Protein AF-A0A662I907-F1 (afdb_monomer)

Structure (mmCIF, N/CA/C/O backbone):
data_AF-A0A662I907-F1
#
_entry.id   AF-A0A662I907-F1
#
loop_
_atom_site.group_PDB
_atom_site.id
_atom_site.type_symbol
_atom_site.label_atom_id
_atom_site.label_alt_id
_atom_site.label_comp_id
_atom_site.label_asym_id
_atom_site.labe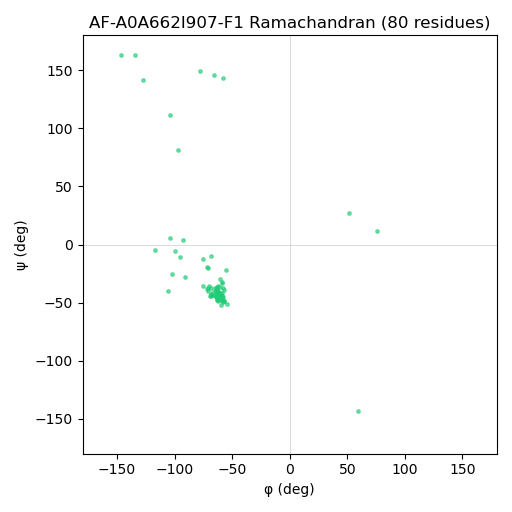l_entity_id
_atom_site.label_seq_id
_atom_site.pdbx_PDB_ins_code
_atom_site.Cartn_x
_atom_site.Cartn_y
_atom_site.Cartn_z
_atom_site.occupancy
_atom_site.B_iso_or_equiv
_atom_site.auth_seq_id
_atom_site.auth_comp_id
_atom_site.auth_asym_id
_atom_site.auth_atom_id
_atom_site.pdbx_PDB_model_num
ATOM 1 N N . LEU A 1 1 ? -3.002 11.647 -1.188 1.00 51.66 1 LEU A N 1
ATOM 2 C CA . LEU A 1 1 ? -1.633 11.204 -0.841 1.00 51.66 1 LEU A CA 1
ATOM 3 C C . LEU A 1 1 ? -0.753 11.506 -2.043 1.00 51.66 1 LEU A C 1
ATOM 5 O O . LEU A 1 1 ? -1.031 10.960 -3.099 1.00 51.66 1 LEU A O 1
ATOM 9 N N . GLU A 1 2 ? 0.227 12.400 -1.914 1.00 54.81 2 GLU A N 1
ATOM 10 C CA . GLU A 1 2 ? 1.243 12.628 -2.952 1.00 54.81 2 GLU A CA 1
ATOM 11 C C . GLU A 1 2 ? 2.541 11.967 -2.481 1.00 54.81 2 GLU A C 1
ATOM 13 O O . GLU A 1 2 ? 3.113 12.385 -1.477 1.00 54.81 2 GLU A O 1
ATOM 18 N N . ALA A 1 3 ? 2.964 10.897 -3.152 1.00 60.84 3 ALA A N 1
ATOM 19 C CA . ALA A 1 3 ? 4.236 10.222 -2.909 1.00 60.84 3 ALA A CA 1
ATOM 20 C C . ALA A 1 3 ? 4.990 10.108 -4.237 1.00 60.84 3 ALA A C 1
ATOM 22 O O . ALA A 1 3 ? 4.375 9.878 -5.279 1.00 60.84 3 ALA A O 1
ATOM 23 N N . ARG A 1 4 ? 6.311 10.288 -4.197 1.00 73.94 4 ARG A N 1
ATOM 24 C CA . ARG A 1 4 ? 7.215 10.255 -5.358 1.00 73.94 4 ARG A CA 1
ATOM 25 C C . ARG A 1 4 ? 8.243 9.125 -5.275 1.00 73.94 4 ARG A C 1
ATOM 27 O O . ARG A 1 4 ? 8.991 8.912 -6.220 1.00 73.94 4 ARG A O 1
ATOM 34 N N . SER A 1 5 ? 8.280 8.390 -4.163 1.00 83.25 5 SER A N 1
ATOM 35 C CA . SER A 1 5 ? 9.120 7.203 -3.973 1.00 83.25 5 SER A CA 1
ATOM 36 C C . SER A 1 5 ? 8.438 6.165 -3.077 1.00 83.25 5 SER A C 1
ATOM 38 O O . SER A 1 5 ? 7.507 6.488 -2.334 1.00 83.25 5 SER A O 1
ATOM 40 N N . GLY A 1 6 ? 8.924 4.917 -3.097 1.00 85.25 6 GLY A N 1
ATOM 41 C CA . GLY A 1 6 ? 8.416 3.852 -2.222 1.00 85.25 6 GLY A CA 1
ATOM 42 C C . GLY A 1 6 ? 8.528 4.185 -0.728 1.00 85.25 6 GLY A C 1
ATOM 43 O O . GLY A 1 6 ? 7.603 3.915 0.035 1.00 85.25 6 GLY A O 1
ATOM 44 N N . LEU A 1 7 ? 9.607 4.857 -0.308 1.00 90.38 7 LEU A N 1
ATOM 45 C CA . LEU A 1 7 ? 9.788 5.290 1.085 1.00 90.38 7 LEU A CA 1
ATOM 46 C C . LEU A 1 7 ? 8.795 6.384 1.491 1.00 90.38 7 LEU A C 1
ATOM 48 O O . LEU A 1 7 ? 8.231 6.336 2.587 1.00 90.38 7 LEU A O 1
ATOM 52 N N . GLU A 1 8 ? 8.554 7.362 0.615 1.00 91.56 8 GLU A N 1
ATOM 53 C CA . GLU A 1 8 ? 7.526 8.377 0.853 1.00 91.56 8 GLU A CA 1
ATOM 54 C C . GLU A 1 8 ? 6.144 7.738 0.958 1.00 91.56 8 GLU A C 1
ATOM 56 O O . GLU A 1 8 ? 5.383 8.073 1.864 1.00 91.56 8 GLU A O 1
ATOM 61 N N . PHE A 1 9 ? 5.848 6.765 0.095 1.00 93.12 9 PHE A N 1
ATOM 62 C CA . PHE A 1 9 ? 4.572 6.064 0.105 1.00 93.12 9 PHE A CA 1
ATOM 63 C C . PHE A 1 9 ? 4.357 5.264 1.397 1.00 93.12 9 PHE A C 1
ATOM 65 O O . PHE A 1 9 ? 3.310 5.399 2.031 1.00 93.12 9 PHE A O 1
ATOM 72 N N . ILE A 1 10 ? 5.374 4.531 1.864 1.00 95.69 10 ILE A N 1
ATOM 73 C CA . ILE A 1 10 ? 5.360 3.836 3.163 1.00 95.69 10 ILE A CA 1
ATOM 74 C C . ILE A 1 10 ? 5.099 4.821 4.308 1.00 95.69 10 ILE A C 1
ATOM 76 O O . ILE A 1 10 ? 4.226 4.591 5.147 1.00 95.69 10 ILE A O 1
ATOM 80 N N . ASN A 1 11 ? 5.821 5.943 4.345 1.00 95.81 11 ASN A N 1
ATOM 81 C CA . ASN A 1 11 ? 5.646 6.958 5.386 1.00 95.81 11 ASN A CA 1
ATOM 82 C C . ASN A 1 11 ? 4.244 7.567 5.375 1.00 95.81 11 ASN A C 1
ATOM 84 O O . ASN A 1 11 ? 3.687 7.881 6.430 1.00 95.81 11 ASN A O 1
ATOM 88 N N . ALA A 1 12 ? 3.672 7.731 4.190 1.00 96.38 12 ALA A N 1
ATOM 89 C CA . ALA A 1 12 ? 2.340 8.267 4.028 1.00 96.38 12 ALA A CA 1
ATOM 90 C C . ALA A 1 12 ? 1.268 7.249 4.474 1.00 96.38 12 ALA A C 1
ATOM 92 O O . ALA A 1 12 ? 0.336 7.621 5.192 1.00 96.38 12 ALA A O 1
ATOM 93 N N . ILE A 1 13 ? 1.464 5.955 4.188 1.00 97.06 13 ILE A N 1
ATOM 94 C CA . ILE A 1 13 ? 0.629 4.859 4.706 1.00 97.06 13 ILE A CA 1
ATOM 95 C C . ILE A 1 13 ? 0.712 4.762 6.226 1.00 97.06 13 ILE A C 1
ATOM 97 O O . ILE A 1 13 ? -0.315 4.539 6.852 1.00 97.06 13 ILE A O 1
ATOM 101 N N . LYS A 1 14 ? 1.874 4.973 6.858 1.00 97.31 14 LYS A N 1
ATOM 102 C CA . LYS A 1 14 ? 2.000 4.951 8.332 1.00 97.31 14 LYS A CA 1
ATOM 103 C C . LYS A 1 14 ? 1.143 6.016 9.027 1.00 97.31 14 LYS A C 1
ATOM 105 O O . LYS A 1 14 ? 0.712 5.801 10.153 1.00 97.31 14 LYS A O 1
ATOM 110 N N . LYS A 1 15 ? 0.892 7.151 8.367 1.00 97.19 15 LYS A N 1
ATOM 111 C CA . LYS A 1 15 ? 0.227 8.325 8.963 1.00 97.19 15 LYS A CA 1
ATOM 112 C C . LYS A 1 15 ? -1.245 8.469 8.581 1.00 97.19 15 LYS A C 1
ATOM 114 O O . LYS A 1 15 ? -1.998 9.111 9.306 1.00 97.19 15 LYS A O 1
ATOM 119 N N . ALA A 1 16 ? -1.657 7.929 7.435 1.00 97.50 16 ALA A N 1
ATOM 120 C CA . ALA A 1 16 ? -3.010 8.128 6.925 1.00 97.50 16 ALA A CA 1
ATOM 121 C C . ALA A 1 16 ? -4.075 7.468 7.828 1.00 97.50 16 ALA A C 1
ATOM 123 O O . ALA A 1 16 ? -3.838 6.384 8.364 1.00 97.50 16 ALA A O 1
ATOM 124 N N . PRO A 1 17 ? -5.277 8.046 7.977 1.00 98.25 17 PRO A N 1
ATOM 125 C CA . PRO A 1 17 ? -6.394 7.355 8.621 1.00 98.25 17 PRO A CA 1
ATOM 126 C C . PRO A 1 17 ? -6.731 6.046 7.897 1.00 98.25 17 PRO A C 1
ATOM 128 O O . PRO A 1 17 ? -6.698 6.001 6.667 1.00 98.25 17 PRO A O 1
ATOM 131 N N . ALA A 1 18 ? -7.106 4.996 8.635 1.00 97.81 18 ALA A N 1
ATOM 132 C CA . ALA A 1 18 ? -7.393 3.687 8.039 1.00 97.81 18 ALA A CA 1
ATOM 133 C C . ALA A 1 18 ? -8.497 3.749 6.965 1.00 97.81 18 ALA A C 1
ATOM 135 O O . ALA A 1 18 ? -8.337 3.182 5.889 1.00 97.81 18 ALA A O 1
ATOM 136 N N . ALA A 1 19 ? -9.543 4.551 7.189 1.00 97.81 19 ALA A N 1
ATOM 137 C CA . ALA A 1 19 ? -10.608 4.774 6.209 1.00 97.81 19 ALA A CA 1
ATOM 138 C C . ALA A 1 19 ? -10.096 5.345 4.869 1.00 97.81 19 ALA A C 1
ATOM 140 O O . ALA A 1 19 ? -10.619 5.013 3.809 1.00 97.81 19 ALA A O 1
ATOM 141 N N . SER A 1 20 ? -9.046 6.176 4.892 1.00 98.25 20 SER A N 1
ATOM 142 C CA . SER A 1 20 ? -8.425 6.687 3.664 1.00 98.25 20 SER A CA 1
ATOM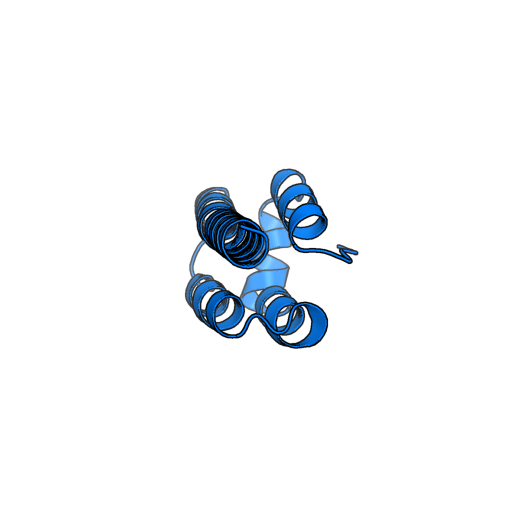 143 C C . SER A 1 20 ? -7.663 5.586 2.922 1.00 98.25 20 SER A C 1
ATOM 145 O O . SER A 1 20 ? -7.722 5.531 1.695 1.00 98.25 20 SER A O 1
ATOM 147 N N . LEU A 1 21 ? -6.995 4.685 3.651 1.00 98.44 21 LEU A N 1
ATOM 148 C CA . LEU A 1 21 ? -6.330 3.524 3.054 1.00 98.44 21 LEU A CA 1
ATOM 149 C C . LEU A 1 21 ? -7.350 2.600 2.385 1.00 98.44 21 LEU A C 1
ATOM 151 O O . LEU A 1 21 ? -7.172 2.231 1.230 1.00 98.44 21 LEU A O 1
ATOM 155 N N . GLU A 1 22 ? -8.444 2.280 3.074 1.00 98.38 22 GLU A N 1
ATOM 156 C CA . GLU A 1 22 ? -9.529 1.450 2.536 1.00 98.38 22 GLU A CA 1
ATOM 157 C C . GLU A 1 22 ? -10.146 2.061 1.274 1.00 98.38 22 GLU A C 1
ATOM 159 O O . GLU A 1 22 ? -10.341 1.371 0.270 1.00 98.38 22 GLU A O 1
ATOM 164 N N . TYR A 1 23 ? -10.405 3.371 1.298 1.00 98.00 23 TYR A N 1
ATOM 165 C CA . TYR A 1 23 ? -10.932 4.103 0.151 1.00 98.00 23 TYR A CA 1
ATOM 166 C C . TYR A 1 23 ? -10.035 3.959 -1.086 1.00 98.00 23 TYR A C 1
ATOM 168 O O . TYR A 1 23 ? -10.514 3.621 -2.166 1.00 98.00 23 TYR A O 1
ATOM 176 N N . HIS A 1 24 ? -8.727 4.162 -0.939 1.00 98.25 24 HIS A N 1
ATOM 177 C CA . HIS A 1 24 ? -7.808 4.078 -2.072 1.00 98.25 24 HIS A CA 1
ATOM 178 C C . HIS A 1 24 ? -7.522 2.637 -2.517 1.00 98.25 24 HIS A C 1
ATOM 180 O O . HIS A 1 24 ? -7.393 2.379 -3.715 1.00 98.25 24 HIS A O 1
ATOM 186 N N . VAL A 1 25 ? -7.449 1.681 -1.586 1.00 98.12 25 VAL A N 1
ATOM 187 C CA . VAL A 1 25 ? -7.231 0.262 -1.912 1.00 98.12 25 VAL A CA 1
ATOM 188 C C . VAL A 1 25 ? -8.442 -0.325 -2.632 1.00 98.12 25 VAL A C 1
ATOM 190 O O . VAL A 1 25 ? -8.273 -0.982 -3.658 1.00 98.12 25 VAL A O 1
ATOM 193 N N . SER A 1 26 ? -9.663 -0.045 -2.164 1.00 97.31 26 SER A N 1
ATOM 19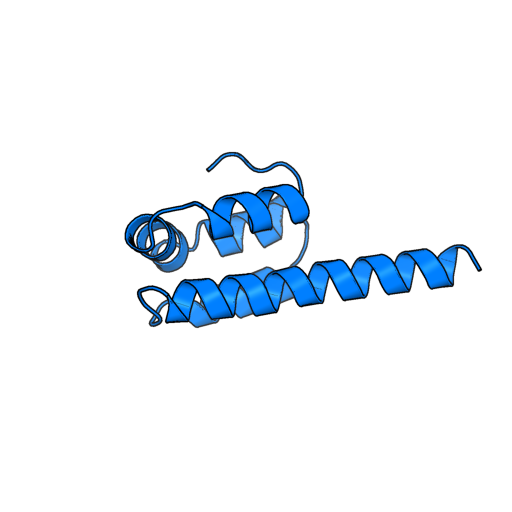4 C CA . SER A 1 26 ? -10.894 -0.534 -2.808 1.00 97.31 26 SER A CA 1
ATOM 195 C C . SER A 1 26 ? -11.038 -0.043 -4.253 1.00 97.31 26 SER A C 1
ATOM 197 O O . SER A 1 26 ? -11.440 -0.809 -5.129 1.00 97.31 26 SER A O 1
ATOM 199 N N . ARG A 1 27 ? -10.625 1.200 -4.532 1.00 97.50 27 ARG A N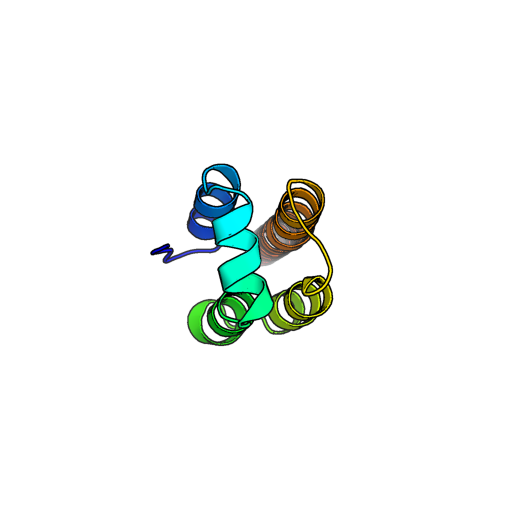 1
ATOM 200 C CA . ARG A 1 27 ? -10.589 1.779 -5.885 1.00 97.50 27 ARG A CA 1
ATOM 201 C C . ARG A 1 27 ? -9.437 1.276 -6.757 1.00 97.50 27 ARG A C 1
ATOM 203 O O . ARG A 1 27 ? -9.451 1.507 -7.963 1.00 97.50 27 ARG A O 1
ATOM 210 N N . GLY A 1 28 ? -8.452 0.596 -6.171 1.00 97.69 28 GLY A N 1
ATOM 211 C CA . GLY A 1 28 ? -7.238 0.173 -6.867 1.00 97.69 28 GLY A CA 1
ATOM 212 C C . GLY A 1 28 ? -6.232 1.301 -7.111 1.00 97.69 28 GLY A C 1
ATOM 213 O O . GLY A 1 28 ? -5.267 1.089 -7.841 1.00 97.69 28 GLY A O 1
ATOM 214 N N . ASP A 1 29 ? -6.407 2.474 -6.491 1.00 97.94 29 ASP A N 1
ATOM 215 C CA . ASP A 1 29 ? -5.536 3.639 -6.697 1.00 97.94 29 ASP A CA 1
ATOM 216 C C . ASP A 1 29 ? -4.080 3.314 -6.326 1.00 97.94 29 ASP A C 1
ATOM 218 O O . ASP A 1 29 ? -3.150 3.662 -7.050 1.00 97.94 29 ASP A O 1
ATOM 222 N N . PHE A 1 30 ? -3.876 2.604 -5.211 1.00 97.75 30 PHE A N 1
ATOM 223 C CA . PHE A 1 30 ? -2.538 2.230 -4.743 1.00 97.75 30 PHE A CA 1
ATOM 224 C C . PHE A 1 30 ? -1.858 1.229 -5.674 1.00 97.75 30 PHE A C 1
ATOM 226 O O . PHE A 1 30 ? -0.689 1.400 -6.004 1.00 97.75 30 PHE A O 1
ATOM 233 N N . ALA A 1 31 ? -2.590 0.216 -6.139 1.00 97.88 31 ALA A N 1
ATOM 234 C CA . ALA A 1 31 ? -2.056 -0.750 -7.090 1.00 97.88 31 ALA A CA 1
ATOM 235 C C . ALA A 1 31 ? -1.700 -0.093 -8.429 1.00 97.88 31 ALA A C 1
ATOM 237 O O . ALA A 1 31 ? -0.634 -0.352 -8.985 1.00 97.88 31 ALA A O 1
ATOM 238 N N . LYS A 1 32 ? -2.560 0.810 -8.914 1.00 97.44 32 LYS A N 1
ATOM 239 C CA . LYS A 1 32 ? -2.295 1.603 -10.113 1.00 97.44 32 LYS A CA 1
ATOM 240 C C . LYS A 1 32 ? -1.028 2.444 -9.955 1.00 97.44 32 LYS A C 1
ATOM 242 O O . LYS A 1 32 ? -0.168 2.403 -10.825 1.00 97.44 32 LYS A O 1
ATOM 247 N N . TRP A 1 33 ? -0.881 3.153 -8.835 1.00 95.94 33 TRP A N 1
ATOM 248 C CA . TRP A 1 33 ? 0.300 3.978 -8.577 1.00 95.94 33 TRP A CA 1
ATOM 249 C C . TRP A 1 33 ? 1.590 3.147 -8.524 1.00 95.94 33 TRP A C 1
ATOM 251 O O . TRP A 1 33 ? 2.576 3.519 -9.152 1.00 95.94 33 TRP A O 1
ATOM 261 N N . LEU A 1 34 ? 1.580 1.990 -7.852 1.00 96.06 34 LEU A N 1
ATOM 262 C CA . LEU A 1 34 ? 2.739 1.087 -7.814 1.00 96.06 34 LEU A CA 1
ATOM 263 C C . LEU A 1 34 ? 3.151 0.624 -9.216 1.00 96.06 34 LEU A C 1
ATOM 265 O O . LEU A 1 34 ? 4.335 0.622 -9.538 1.00 96.06 34 LEU A O 1
ATOM 269 N N . ARG A 1 35 ? 2.168 0.292 -10.057 1.00 96.69 35 ARG A N 1
ATOM 270 C CA . ARG A 1 35 ? 2.380 -0.156 -11.435 1.00 96.69 35 ARG A CA 1
ATOM 271 C C . ARG A 1 35 ? 2.891 0.953 -12.353 1.00 96.69 35 ARG A C 1
ATOM 273 O O . ARG A 1 35 ? 3.777 0.704 -13.156 1.00 96.69 35 ARG A O 1
ATOM 280 N N . GLU A 1 36 ? 2.313 2.148 -12.272 1.00 95.44 36 GLU A N 1
ATOM 281 C CA . GLU A 1 36 ? 2.572 3.230 -13.235 1.00 95.44 36 GLU A CA 1
ATOM 282 C C . GLU A 1 36 ? 3.717 4.159 -12.822 1.00 95.44 36 GLU A C 1
ATOM 284 O O . GLU A 1 36 ? 4.344 4.760 -13.686 1.00 95.44 36 GLU A O 1
ATOM 289 N N . VAL A 1 37 ? 3.981 4.305 -11.520 1.00 92.50 37 VAL A N 1
ATOM 290 C CA . VAL A 1 37 ? 4.987 5.251 -11.004 1.00 92.50 37 VAL A CA 1
ATOM 291 C C . VAL A 1 37 ? 6.250 4.543 -10.538 1.00 92.50 37 VAL A C 1
ATOM 293 O O . VAL A 1 37 ? 7.343 5.053 -10.762 1.00 92.50 37 VAL A O 1
ATOM 296 N N . LEU A 1 38 ? 6.119 3.388 -9.881 1.00 90.94 38 LEU A N 1
ATOM 297 C CA . LEU A 1 38 ? 7.277 2.608 -9.429 1.00 90.94 38 LEU A CA 1
ATOM 298 C C . LEU A 1 38 ? 7.622 1.444 -10.361 1.00 90.94 38 LEU A C 1
ATOM 300 O O . LEU A 1 38 ? 8.614 0.766 -10.109 1.00 90.94 38 LEU A O 1
ATOM 304 N N . GLU A 1 39 ? 6.804 1.195 -11.389 1.00 94.25 39 GLU A N 1
ATOM 305 C CA . GLU A 1 39 ? 6.927 0.036 -12.285 1.00 94.25 39 GLU A CA 1
ATOM 306 C C . GLU A 1 39 ? 7.010 -1.304 -11.519 1.00 94.25 39 GLU A C 1
ATOM 308 O O . GLU A 1 39 ? 7.561 -2.297 -11.992 1.00 94.25 39 GLU A O 1
ATOM 313 N N . ASP A 1 40 ? 6.424 -1.348 -10.315 1.00 95.25 40 ASP A N 1
ATOM 314 C CA . ASP A 1 40 ? 6.453 -2.498 -9.417 1.00 95.25 40 ASP A CA 1
ATOM 315 C C . ASP A 1 40 ? 5.167 -3.327 -9.564 1.00 95.25 40 ASP A C 1
ATOM 317 O O . ASP A 1 40 ? 4.206 -3.215 -8.794 1.00 95.25 40 ASP A O 1
ATOM 321 N N . TYR A 1 41 ? 5.150 -4.162 -10.603 1.00 96.56 41 TYR A N 1
ATOM 322 C CA . TYR A 1 41 ? 4.001 -4.992 -10.967 1.00 96.56 41 TYR A CA 1
ATOM 323 C C . TYR A 1 41 ? 3.637 -6.029 -9.896 1.00 96.56 41 TYR A C 1
ATOM 325 O O . TYR A 1 41 ? 2.452 -6.256 -9.648 1.00 96.56 41 TYR A O 1
ATOM 333 N N . ASP A 1 42 ? 4.625 -6.631 -9.233 1.00 95.88 42 ASP A N 1
ATOM 334 C CA . ASP A 1 42 ? 4.370 -7.630 -8.190 1.00 95.88 42 ASP A CA 1
ATOM 335 C C . ASP A 1 42 ? 3.720 -6.988 -6.962 1.00 95.88 42 ASP A C 1
ATOM 337 O O . ASP A 1 42 ? 2.765 -7.530 -6.402 1.00 95.88 42 ASP A O 1
ATOM 341 N N . ALA A 1 43 ? 4.215 -5.815 -6.546 1.00 96.88 43 ALA A N 1
ATOM 342 C CA . ALA A 1 43 ? 3.621 -5.074 -5.442 1.00 96.88 43 ALA A CA 1
ATOM 343 C C . ALA A 1 43 ? 2.197 -4.635 -5.786 1.00 96.88 43 ALA A C 1
ATOM 345 O O . ALA A 1 43 ? 1.308 -4.735 -4.941 1.00 96.88 43 ALA A O 1
ATOM 346 N N . ALA A 1 44 ? 1.962 -4.197 -7.027 1.00 98.00 44 ALA A N 1
ATOM 347 C CA . ALA A 1 44 ? 0.630 -3.840 -7.495 1.00 98.00 44 ALA A CA 1
ATOM 348 C C . ALA A 1 44 ? -0.351 -5.018 -7.368 1.00 98.00 44 ALA A C 1
ATOM 350 O O . ALA A 1 44 ? -1.412 -4.857 -6.766 1.00 98.00 44 ALA A O 1
ATOM 351 N N . VAL A 1 45 ? 0.020 -6.212 -7.847 1.00 98.25 45 VAL A N 1
ATOM 352 C CA . VAL A 1 45 ? -0.813 -7.426 -7.739 1.00 98.25 45 VAL A CA 1
ATOM 353 C C . VAL A 1 45 ? -1.061 -7.809 -6.279 1.00 98.25 45 VAL A C 1
ATOM 355 O O . VAL A 1 45 ? -2.197 -8.097 -5.899 1.00 98.25 45 VAL A O 1
ATOM 358 N N . ALA A 1 46 ? -0.027 -7.772 -5.437 1.00 98.00 46 ALA A N 1
ATOM 359 C CA . ALA A 1 46 ? -0.167 -8.089 -4.018 1.00 98.00 46 ALA A CA 1
ATOM 360 C C . ALA A 1 46 ? -1.129 -7.121 -3.304 1.00 98.00 46 ALA A C 1
ATOM 362 O O . ALA A 1 46 ? -1.958 -7.552 -2.504 1.00 98.00 46 ALA A O 1
ATOM 363 N N . VAL A 1 47 ? -1.06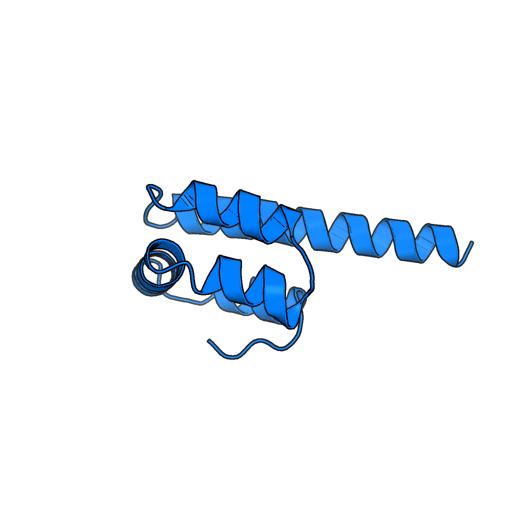2 -5.824 -3.627 1.00 97.94 47 VAL A N 1
ATOM 364 C CA . VAL A 1 47 ? -1.953 -4.799 -3.064 1.00 97.94 47 VAL A CA 1
ATOM 365 C C . VAL A 1 47 ? -3.389 -4.929 -3.583 1.00 97.94 47 VAL A C 1
ATOM 367 O O . VAL A 1 47 ? -4.323 -4.726 -2.806 1.00 97.94 47 VAL A O 1
ATOM 370 N N . GLU A 1 48 ? -3.607 -5.320 -4.844 1.00 97.44 48 GLU A N 1
ATOM 371 C CA . GLU A 1 48 ? -4.956 -5.608 -5.369 1.00 97.44 48 GLU A CA 1
ATOM 372 C C . GLU A 1 48 ? -5.660 -6.723 -4.583 1.00 97.44 48 GLU A C 1
ATOM 374 O O . GLU A 1 48 ? -6.878 -6.667 -4.401 1.00 97.44 48 GLU A O 1
ATOM 379 N N . GLY A 1 49 ? -4.903 -7.694 -4.063 1.00 97.50 49 GLY A N 1
ATOM 380 C CA . GLY A 1 49 ? -5.418 -8.773 -3.218 1.00 97.50 49 GLY A CA 1
ATOM 381 C C . GLY A 1 49 ? -5.911 -8.329 -1.835 1.00 97.50 49 GLY A C 1
ATOM 382 O O . GLY A 1 49 ? -6.547 -9.113 -1.135 1.00 97.50 49 GLY A O 1
ATOM 383 N N . LEU A 1 50 ? -5.659 -7.081 -1.424 1.00 97.88 50 LEU A N 1
ATOM 384 C CA . LEU A 1 50 ? -6.023 -6.578 -0.093 1.00 97.88 50 LEU A CA 1
ATOM 385 C C . LEU A 1 50 ? -7.398 -5.898 -0.037 1.00 97.88 50 LEU A C 1
ATOM 387 O O . LEU A 1 50 ? -7.768 -5.377 1.014 1.00 97.88 50 LEU A O 1
ATOM 391 N N . LYS A 1 51 ? -8.162 -5.887 -1.138 1.00 95.31 51 LYS A N 1
ATOM 392 C CA . LYS A 1 51 ? -9.441 -5.158 -1.264 1.00 95.31 51 LYS A CA 1
ATOM 393 C C . LYS A 1 51 ? -10.491 -5.492 -0.209 1.00 95.31 51 LYS A C 1
ATOM 395 O O . LYS A 1 51 ? -11.350 -4.652 0.037 1.00 95.31 51 LYS A O 1
ATOM 400 N N . GLU A 1 52 ? -10.409 -6.647 0.445 1.00 95.62 52 GLU A N 1
ATOM 401 C CA . GLU A 1 52 ? -11.335 -7.059 1.511 1.00 95.62 52 GLU A CA 1
ATOM 402 C C . GLU A 1 52 ? -10.825 -6.756 2.930 1.00 95.62 52 GLU A C 1
ATOM 404 O O . GLU A 1 52 ? -11.588 -6.826 3.892 1.00 95.62 52 GLU A O 1
ATOM 409 N N . LEU A 1 53 ? -9.556 -6.367 3.089 1.00 97.44 53 LEU A N 1
ATOM 410 C CA . LEU A 1 53 ? -9.008 -6.001 4.394 1.00 97.44 53 LEU A CA 1
ATOM 411 C C . LEU A 1 53 ? -9.441 -4.597 4.811 1.00 97.44 53 LEU A C 1
ATOM 413 O O . LEU A 1 53 ? -9.633 -3.700 3.988 1.00 97.44 53 LEU A O 1
ATOM 417 N N . ARG A 1 54 ? -9.571 -4.396 6.120 1.00 97.38 54 ARG A N 1
ATOM 4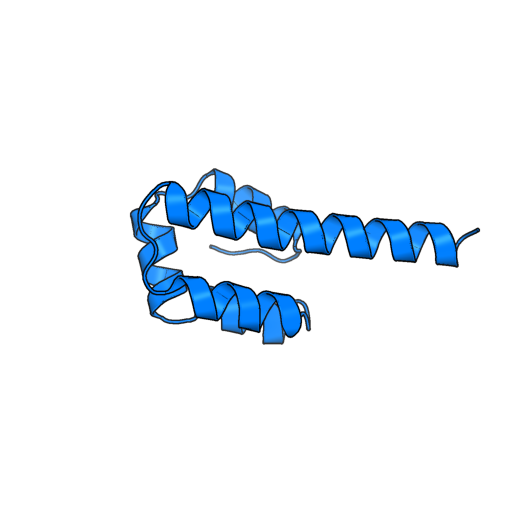18 C CA . ARG A 1 54 ? -10.024 -3.140 6.726 1.00 97.38 54 ARG A CA 1
ATOM 419 C C . ARG A 1 54 ? -9.135 -2.760 7.904 1.00 97.38 54 ARG A C 1
ATOM 421 O O . ARG A 1 54 ? -8.407 -3.595 8.448 1.00 97.38 54 ARG A O 1
ATOM 428 N N . GLY A 1 55 ? -9.216 -1.502 8.310 1.00 97.62 55 GLY A N 1
ATOM 429 C CA . GLY A 1 55 ? -8.587 -0.981 9.510 1.00 97.62 55 GLY A CA 1
ATOM 430 C C . GLY A 1 55 ? -7.070 -1.154 9.520 1.00 97.62 55 GLY A C 1
ATOM 431 O O . GLY A 1 55 ? -6.377 -1.090 8.503 1.00 97.62 55 GLY A O 1
ATOM 432 N N . GLU A 1 56 ? -6.551 -1.429 10.709 1.00 98.12 56 GLU A N 1
ATOM 433 C CA . GLU A 1 56 ? -5.120 -1.635 10.930 1.00 98.12 56 GLU A CA 1
ATOM 434 C C . GLU A 1 56 ? -4.602 -2.956 10.342 1.00 98.12 56 GLU A C 1
ATOM 436 O O . GLU A 1 56 ? -3.417 -3.059 10.036 1.00 98.12 56 GLU A O 1
ATOM 441 N N . ALA A 1 57 ? -5.474 -3.939 10.082 1.00 98.25 57 ALA A N 1
ATOM 442 C CA . ALA A 1 57 ? -5.083 -5.156 9.368 1.00 98.25 57 ALA A CA 1
ATOM 443 C C . ALA A 1 57 ? -4.698 -4.852 7.910 1.00 98.25 57 ALA A C 1
ATOM 445 O O . ALA A 1 57 ? -3.689 -5.358 7.416 1.00 98.25 57 ALA A O 1
ATOM 446 N N . LEU A 1 58 ? -5.455 -3.971 7.242 1.00 98.62 58 LEU A N 1
ATOM 447 C CA . LEU A 1 58 ? -5.091 -3.471 5.916 1.00 98.62 58 LEU A CA 1
ATOM 448 C C . LEU A 1 58 ? -3.763 -2.709 5.961 1.00 98.62 58 LEU A C 1
ATOM 450 O O . LEU A 1 58 ? -2.884 -2.961 5.136 1.00 98.62 58 LEU A O 1
ATOM 454 N N . ARG A 1 59 ? -3.592 -1.804 6.935 1.00 98.69 59 ARG A N 1
ATOM 455 C CA . ARG A 1 59 ? -2.345 -1.038 7.085 1.00 98.69 59 ARG A CA 1
ATOM 456 C C . ARG A 1 59 ? -1.143 -1.960 7.265 1.00 98.69 59 ARG A C 1
ATOM 458 O O . ARG A 1 59 ? -0.145 -1.782 6.573 1.00 98.69 59 ARG A O 1
ATOM 465 N N . ALA A 1 60 ? -1.242 -2.943 8.157 1.00 98.56 60 ALA A N 1
ATOM 466 C CA . ALA A 1 60 ? -0.159 -3.881 8.423 1.00 98.56 60 ALA A CA 1
ATOM 467 C C . ALA A 1 60 ? 0.263 -4.628 7.151 1.00 98.56 60 ALA A C 1
ATOM 469 O O . ALA A 1 60 ? 1.452 -4.686 6.847 1.00 98.56 60 ALA A O 1
ATOM 470 N N . LYS A 1 61 ? -0.700 -5.122 6.360 1.00 98.50 61 LYS A N 1
ATOM 471 C CA . LYS A 1 61 ? -0.406 -5.821 5.100 1.00 98.50 61 LYS A CA 1
ATOM 472 C C . LYS A 1 61 ? 0.172 -4.922 4.015 1.00 98.50 61 LYS A C 1
ATOM 474 O O . LYS A 1 61 ? 1.091 -5.346 3.318 1.00 98.50 61 LYS A O 1
ATOM 479 N N . LEU A 1 62 ? -0.298 -3.681 3.905 1.00 98.38 62 LEU A N 1
ATOM 480 C CA . LEU A 1 62 ? 0.311 -2.695 3.010 1.00 98.38 62 LEU A CA 1
ATOM 481 C C . LEU A 1 62 ? 1.783 -2.449 3.368 1.00 98.38 62 LEU A C 1
ATOM 483 O O . LEU A 1 62 ? 2.639 -2.475 2.488 1.00 98.38 62 LEU A O 1
ATOM 487 N N . LEU A 1 63 ? 2.081 -2.228 4.652 1.00 98.31 63 LEU A N 1
ATOM 488 C CA . LEU A 1 63 ? 3.447 -1.971 5.111 1.00 98.31 63 LEU A CA 1
ATOM 489 C C . LEU A 1 63 ? 4.355 -3.183 4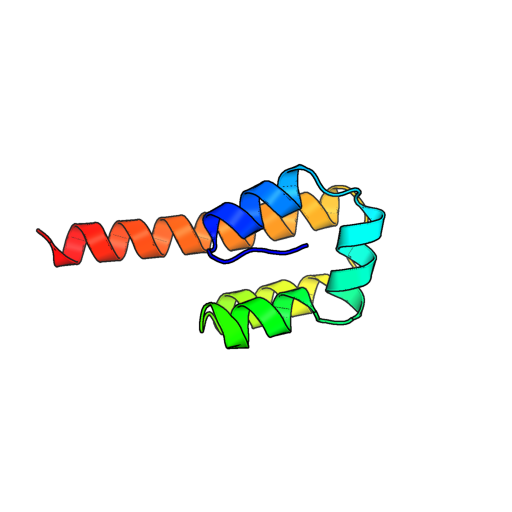.903 1.00 98.31 63 LEU A C 1
ATOM 491 O O . LEU A 1 63 ? 5.443 -3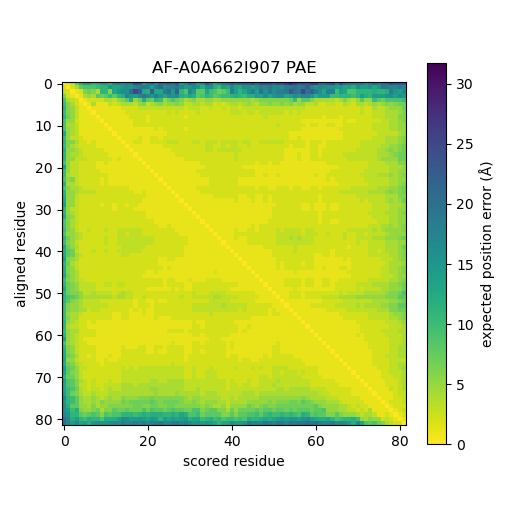.016 4.366 1.00 98.31 63 LEU A O 1
ATOM 495 N N . GLU A 1 64 ? 3.885 -4.386 5.237 1.00 98.25 64 GLU A N 1
ATOM 496 C CA . GLU A 1 64 ? 4.628 -5.633 5.027 1.00 98.25 64 GLU A CA 1
ATOM 497 C C . GLU A 1 64 ? 5.059 -5.795 3.563 1.00 98.25 64 GLU A C 1
ATOM 499 O O . GLU A 1 64 ? 6.237 -6.014 3.278 1.00 98.25 64 GLU A O 1
ATOM 504 N N . ILE A 1 65 ? 4.121 -5.646 2.621 1.00 97.62 65 ILE A N 1
ATOM 505 C CA . ILE A 1 65 ? 4.411 -5.768 1.188 1.00 97.62 65 ILE A CA 1
ATOM 506 C C . ILE A 1 65 ? 5.451 -4.728 0.768 1.00 97.62 65 ILE A C 1
ATOM 508 O O . ILE A 1 65 ? 6.468 -5.078 0.173 1.00 97.62 65 ILE A O 1
ATOM 512 N N . LEU A 1 66 ? 5.227 -3.455 1.093 1.00 96.06 66 LEU A N 1
ATOM 513 C CA . LEU A 1 66 ? 6.061 -2.362 0.596 1.00 96.06 66 LEU A CA 1
ATOM 514 C C . LEU A 1 66 ? 7.461 -2.351 1.221 1.00 96.06 66 LEU A C 1
ATOM 516 O O . LEU A 1 66 ? 8.445 -2.132 0.513 1.00 96.06 66 LEU A O 1
ATOM 520 N N . GLU A 1 67 ? 7.577 -2.622 2.521 1.00 95.88 67 GLU A N 1
ATOM 521 C CA . GLU A 1 67 ? 8.870 -2.707 3.206 1.00 95.88 67 GLU A CA 1
ATOM 522 C C . GLU A 1 67 ? 9.697 -3.884 2.668 1.00 95.88 67 GLU A C 1
ATOM 524 O O . GLU A 1 67 ? 10.900 -3.735 2.441 1.00 95.88 67 GLU A O 1
ATOM 529 N N . ASN A 1 68 ? 9.062 -5.019 2.349 1.00 95.69 68 ASN A N 1
ATOM 530 C CA . ASN A 1 68 ? 9.735 -6.141 1.692 1.00 95.69 68 ASN A CA 1
ATOM 531 C C . ASN A 1 68 ? 10.281 -5.765 0.307 1.00 95.69 68 ASN A C 1
ATOM 533 O O . ASN A 1 68 ? 11.420 -6.112 -0.010 1.00 95.69 68 ASN A O 1
ATOM 537 N N . ARG A 1 69 ? 9.519 -5.024 -0.510 1.00 93.94 69 ARG A N 1
ATOM 538 C CA . ARG A 1 69 ? 9.987 -4.573 -1.836 1.00 93.94 69 ARG A CA 1
ATOM 539 C C . ARG A 1 69 ? 11.189 -3.640 -1.731 1.00 93.94 69 ARG A C 1
ATOM 541 O O . ARG A 1 69 ? 12.184 -3.860 -2.419 1.00 93.94 69 ARG A O 1
ATOM 548 N N . VAL A 1 70 ? 11.139 -2.660 -0.825 1.00 91.62 70 VAL A N 1
ATOM 549 C CA . VAL A 1 70 ? 12.265 -1.744 -0.573 1.00 91.62 70 VAL A CA 1
ATOM 550 C C . VAL A 1 70 ? 13.504 -2.511 -0.109 1.00 91.62 70 VAL A C 1
ATOM 552 O O . VAL A 1 70 ? 14.595 -2.280 -0.627 1.00 91.62 70 VAL A O 1
ATOM 555 N N . ASN A 1 71 ? 13.351 -3.462 0.813 1.00 93.25 71 ASN A N 1
ATOM 556 C CA . ASN A 1 71 ? 14.468 -4.270 1.301 1.00 93.25 71 ASN A CA 1
ATOM 557 C C . ASN A 1 71 ? 15.101 -5.121 0.193 1.00 93.25 71 ASN A C 1
ATOM 559 O O . ASN A 1 71 ? 16.328 -5.199 0.109 1.00 93.25 71 ASN A O 1
ATOM 563 N N . THR A 1 72 ? 14.290 -5.734 -0.672 1.00 92.69 72 THR A N 1
ATOM 564 C CA . THR A 1 72 ? 14.785 -6.486 -1.834 1.00 92.69 72 THR A CA 1
ATOM 565 C C . THR A 1 72 ? 15.544 -5.579 -2.797 1.00 92.69 72 THR A C 1
ATOM 567 O O . THR A 1 72 ? 16.673 -5.898 -3.160 1.00 92.69 72 THR A O 1
ATOM 570 N N . ALA A 1 73 ? 14.980 -4.420 -3.151 1.00 89.31 73 ALA A N 1
ATOM 571 C CA . ALA A 1 73 ? 15.634 -3.461 -4.038 1.00 89.31 73 ALA A CA 1
ATOM 572 C C . ALA A 1 73 ? 16.988 -2.990 -3.477 1.00 89.31 73 ALA A C 1
ATOM 574 O O . ALA A 1 73 ? 17.989 -2.991 -4.191 1.00 89.31 73 ALA A O 1
ATOM 575 N N . MET A 1 74 ? 17.050 -2.671 -2.180 1.00 89.69 74 MET A N 1
ATOM 576 C CA . MET A 1 74 ? 18.292 -2.263 -1.512 1.00 89.69 74 MET A CA 1
ATOM 577 C C . MET A 1 74 ? 19.358 -3.363 -1.518 1.00 89.69 74 MET A C 1
ATOM 579 O O . MET A 1 74 ? 20.527 -3.074 -1.768 1.00 89.69 74 MET A O 1
ATOM 583 N N . ARG A 1 75 ? 18.971 -4.625 -1.285 1.00 93.50 75 ARG A N 1
ATOM 584 C CA . ARG A 1 75 ? 19.895 -5.770 -1.351 1.00 93.50 75 ARG A CA 1
ATOM 585 C C . ARG A 1 75 ? 20.437 -5.972 -2.762 1.00 93.50 75 ARG A C 1
ATOM 587 O O . ARG A 1 75 ? 21.639 -6.160 -2.921 1.00 93.50 75 ARG A O 1
ATOM 594 N N . THR A 1 76 ? 19.579 -5.892 -3.779 1.00 91.25 76 THR A N 1
ATOM 595 C CA . THR A 1 76 ? 20.000 -5.998 -5.183 1.00 91.25 76 THR A CA 1
ATOM 596 C C . THR A 1 76 ? 20.976 -4.883 -5.555 1.00 91.25 76 THR A C 1
ATOM 598 O O . THR A 1 76 ? 22.002 -5.156 -6.171 1.00 91.25 76 THR A O 1
ATOM 601 N N . LEU A 1 77 ? 20.711 -3.645 -5.125 1.00 87.62 77 LEU A N 1
ATOM 602 C CA . LEU A 1 77 ? 21.624 -2.519 -5.340 1.00 87.62 77 LEU A CA 1
ATOM 603 C C . LEU A 1 77 ? 22.966 -2.709 -4.624 1.00 87.62 77 LEU A C 1
ATOM 605 O O . LEU A 1 77 ? 24.001 -2.375 -5.189 1.00 87.62 77 LEU A O 1
ATOM 609 N N . GLN A 1 78 ? 22.984 -3.249 -3.402 1.00 87.25 78 GLN A N 1
ATOM 610 C CA . GLN A 1 78 ? 24.238 -3.544 -2.698 1.00 87.25 78 GLN A CA 1
ATOM 611 C C . GLN A 1 78 ? 25.065 -4.596 -3.443 1.00 87.25 78 GLN A C 1
ATOM 613 O O . GLN A 1 78 ? 26.248 -4.370 -3.677 1.00 87.25 78 GLN A O 1
ATOM 618 N N . LEU A 1 79 ? 24.440 -5.697 -3.874 1.00 84.81 79 LEU A N 1
ATOM 619 C CA . LEU A 1 79 ? 25.111 -6.760 -4.630 1.00 84.81 79 LEU A CA 1
ATOM 620 C C . LEU A 1 79 ? 25.640 -6.281 -5.988 1.00 84.81 79 LEU A C 1
ATOM 622 O O . LEU A 1 79 ? 26.708 -6.710 -6.397 1.00 84.81 79 LEU A O 1
ATOM 626 N N . ALA A 1 80 ? 24.923 -5.386 -6.673 1.00 80.81 80 ALA A N 1
ATOM 627 C CA . ALA A 1 80 ? 25.353 -4.836 -7.961 1.00 80.81 80 ALA A CA 1
ATOM 628 C C . ALA A 1 80 ? 26.538 -3.854 -7.857 1.00 80.81 80 ALA A C 1
ATOM 630 O O . ALA A 1 80 ? 27.197 -3.592 -8.858 1.00 80.81 80 ALA A O 1
ATOM 631 N N . ASN A 1 81 ? 26.791 -3.304 -6.665 1.00 76.44 81 ASN A N 1
ATOM 632 C CA . ASN A 1 81 ? 27.899 -2.385 -6.385 1.00 76.44 81 ASN A CA 1
ATOM 633 C C . ASN A 1 81 ? 29.061 -3.056 -5.621 1.00 76.44 81 ASN A C 1
ATOM 635 O O . ASN A 1 81 ? 29.974 -2.355 -5.180 1.00 76.44 81 ASN A O 1
ATOM 639 N N . SER A 1 82 ? 28.992 -4.378 -5.414 1.00 69.62 82 SER A N 1
ATOM 640 C CA . SER A 1 82 ? 30.021 -5.208 -4.763 1.00 69.62 82 SER A CA 1
ATOM 641 C C . SER A 1 82 ? 30.912 -5.877 -5.803 1.00 69.62 82 SER A C 1
ATOM 643 O O . SER A 1 82 ? 32.124 -6.005 -5.528 1.00 69.62 82 SER A O 1
#

Solvent-accessible surface area (backbone atoms only — not comparable to full-atom values): 4649 Å² total; per-residue (Å²): 138,93,58,92,45,72,68,49,40,50,56,47,60,76,69,52,59,45,70,58,52,43,55,36,40,61,72,37,51,57,24,49,46,30,36,74,74,67,65,33,56,68,60,14,55,58,47,56,73,46,52,86,46,55,51,68,64,32,50,52,53,53,48,54,56,53,54,50,51,54,51,51,53,53,51,52,54,50,62,77,76,106

Radius of gyration: 12.74 Å; Cα contac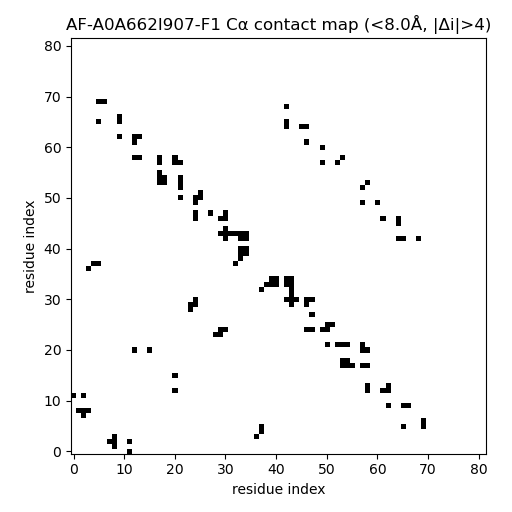ts (8 Å, |Δi|>4): 76; chains: 1; bounding box: 41×21×24 Å

Nearest PDB structures (foldseek):
  3us6-assembly1_A  TM=3.904E-01  e=7.819E+00  Medicago truncatula

Mean predicted aligned error: 3.37 Å

Sequence (82 aa):
LEARSGLEFINAIKKAPAASLEYHVSRGDFAKWLREVLEDYDAAVAVEGLKELRGEALRAKLLEILENRVNTAMRTLQLANS

pLDDT: mean 93.12, std 9.23, range [51.66, 98.69]

Secondary structure (DSSP, 8-state):
---SSHHHHHHHHHHS-HHHHHHHHHHTHHHHHHHHHS--HHHHHHHHTTTT--HHHHHHHHHHHHHHHHHHHHHHHHHHT-

Foldseek 3Di:
DDDQDLVSVLVCLVPDFQVVLLVCLLVLVVLVCCCPRVVNNVLSVQSVVCNPDGGVRNSVSNNVSSVVVVVVVVVVVVVVVD